Protein AF-A0A0R3SC73-F1 (afdb_monomer_lite)

pLDDT: mean 70.52, std 16.27, range [41.53, 97.56]

Radius of gyration: 40.12 Å; chains: 1; bounding box: 89×69×88 Å

Sequence (178 aa):
MANKTLFGKSLDKYDSNLDDIDELLSKLTEAEIKELNDDIDPDNSLLPPSQRCRDQTTKAPTGPYDREKLIKFLVDKAKNDPDWDEAVPYEKKIRGKVFQKKVVEPEKKEKDELADLGFDVEFDENINELAGCFAIVFAVMELRCSFQLVIFNLIVDFFSSFGNVLVTVQTVKLVTKY

Organism: Hymenolepis diminuta (NCBI:txid6216)

Foldseek 3Di:
DPQDADPNHGVVVVVCCVVVVVVVVVVDDPVVVVVVLVPQQLPPPVDDNVSSDDDPDPDDPPPDDDPVVVVVVVVVCVVPDDDDDDPDDDDPDPPDDDDDPPPPPPPPPPPPVVVVVPPPPPPDPVVVVVVVVVVVVVVVVVVVVVVVVVVVVVVVVVCVVVVVVVVVVVVVVVVVPD

Structure (mmCIF, N/CA/C/O backbone):
data_AF-A0A0R3SC73-F1
#
_entry.id   AF-A0A0R3SC73-F1
#
loop_
_atom_site.group_PDB
_atom_site.id
_atom_site.type_symbol
_atom_site.label_atom_id
_atom_site.label_alt_id
_atom_site.label_comp_id
_atom_site.label_asym_id
_atom_site.label_entity_id
_atom_site.label_seq_id
_atom_site.pdbx_PDB_ins_code
_atom_site.Cartn_x
_atom_site.Cartn_y
_atom_site.Cartn_z
_atom_site.occupancy
_atom_site.B_iso_or_equiv
_atom_site.auth_seq_id
_atom_site.auth_comp_id
_atom_site.auth_asym_id
_atom_site.auth_atom_id
_atom_site.pdbx_PDB_model_num
ATOM 1 N N . MET A 1 1 ? -10.289 17.989 58.375 1.00 49.06 1 MET A N 1
ATOM 2 C CA . MET A 1 1 ? -9.644 17.728 57.074 1.00 49.06 1 MET A CA 1
ATOM 3 C C . MET A 1 1 ? -10.095 18.833 56.143 1.00 49.06 1 MET A C 1
ATOM 5 O O . MET A 1 1 ? -11.294 18.958 55.942 1.00 49.06 1 MET A O 1
ATOM 9 N N . ALA A 1 2 ? -9.196 19.721 55.716 1.00 59.28 2 ALA A N 1
ATOM 10 C CA . ALA A 1 2 ? -9.581 20.801 54.814 1.00 59.28 2 ALA A CA 1
ATOM 11 C C . ALA A 1 2 ? -10.076 20.180 53.504 1.00 59.28 2 ALA A C 1
ATOM 13 O O . ALA A 1 2 ? -9.374 19.356 52.917 1.00 59.28 2 ALA A O 1
ATOM 14 N N . ASN A 1 3 ? -11.281 20.546 53.069 1.00 64.88 3 ASN A N 1
ATOM 15 C CA . ASN A 1 3 ? -11.780 20.225 51.741 1.00 64.88 3 ASN A CA 1
ATOM 16 C C . ASN A 1 3 ? -10.871 20.941 50.741 1.00 64.88 3 ASN A C 1
ATOM 18 O O . ASN A 1 3 ? -11.035 22.126 50.453 1.00 64.88 3 ASN A O 1
ATOM 22 N N . LYS A 1 4 ? -9.841 20.238 50.273 1.00 75.06 4 LYS A N 1
ATOM 23 C CA . LYS A 1 4 ? -8.957 20.741 49.232 1.00 75.06 4 LYS A CA 1
ATOM 24 C C . LYS A 1 4 ? -9.858 20.999 48.023 1.00 75.06 4 LYS A C 1
ATOM 26 O O . LYS A 1 4 ? -10.547 20.105 47.543 1.00 75.06 4 LYS A O 1
ATOM 31 N N . THR A 1 5 ? -9.959 22.263 47.637 1.00 76.31 5 THR A N 1
ATOM 32 C CA . THR A 1 5 ? -10.700 22.698 46.456 1.00 76.31 5 THR A CA 1
ATOM 33 C C . THR A 1 5 ? -9.679 23.055 45.392 1.00 76.31 5 THR A C 1
ATOM 35 O O . THR A 1 5 ? -8.608 23.583 45.700 1.00 76.31 5 THR A O 1
ATOM 38 N N . LEU A 1 6 ? -9.981 22.722 44.146 1.00 75.69 6 LEU A N 1
ATOM 39 C CA . LEU A 1 6 ? -9.159 23.068 42.995 1.00 75.69 6 LEU A CA 1
ATOM 40 C C . LEU A 1 6 ? -10.060 23.853 42.039 1.00 75.69 6 LEU A C 1
ATOM 42 O O . LEU A 1 6 ? -11.179 23.429 41.770 1.00 75.69 6 LEU A O 1
ATOM 46 N N . PHE A 1 7 ? -9.629 25.050 41.630 1.00 77.19 7 PHE A N 1
ATOM 47 C CA . PHE A 1 7 ? -10.413 25.980 40.795 1.00 77.19 7 PHE A CA 1
ATOM 48 C C . PHE A 1 7 ? -11.869 26.209 41.261 1.00 77.19 7 PHE A C 1
ATOM 50 O O . PHE A 1 7 ? -12.785 26.331 40.451 1.00 77.19 7 PHE A O 1
ATOM 57 N N . GLY A 1 8 ? -12.102 26.252 42.577 1.00 76.88 8 GLY A N 1
ATOM 58 C CA . GLY A 1 8 ? -1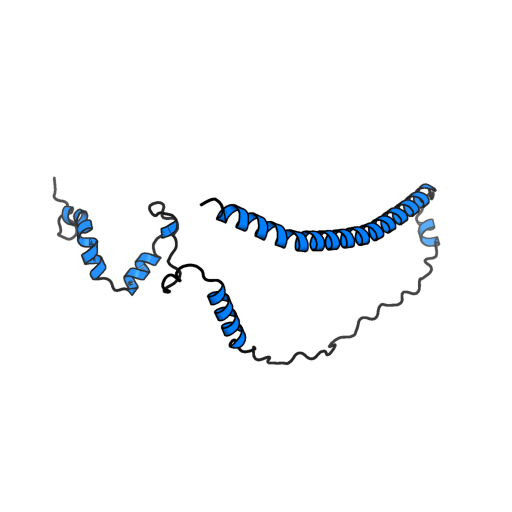3.431 26.508 43.150 1.00 76.88 8 GLY A CA 1
ATOM 59 C C . GLY A 1 8 ? -14.398 25.317 43.124 1.00 76.88 8 GLY A C 1
ATOM 60 O O . GLY A 1 8 ? -15.550 25.469 43.527 1.00 76.88 8 GLY A O 1
ATOM 61 N N . LYS A 1 9 ? -13.949 24.128 42.703 1.00 78.00 9 LYS A N 1
ATOM 62 C CA . LYS A 1 9 ? -14.713 22.872 42.768 1.00 78.00 9 LYS A CA 1
ATOM 63 C C . LYS A 1 9 ? -14.081 21.918 43.794 1.00 78.00 9 LYS A C 1
ATOM 65 O O . LYS A 1 9 ? -12.877 21.962 44.052 1.00 78.00 9 LYS A O 1
ATOM 70 N N . SER A 1 10 ? -14.906 21.083 44.427 1.00 77.69 10 SER A N 1
ATOM 71 C CA . SER A 1 10 ? -14.463 20.043 45.367 1.00 77.69 10 SER A CA 1
ATOM 72 C C . SER A 1 10 ? -13.684 18.947 44.633 1.00 77.69 10 SER A C 1
ATOM 74 O O . SER A 1 10 ? -14.090 18.558 43.540 1.00 77.69 10 SER A O 1
ATOM 76 N N . LEU A 1 11 ? -12.584 18.450 45.220 1.00 74.88 11 LEU A N 1
ATOM 77 C CA . LEU A 1 11 ? -11.737 17.423 44.589 1.00 74.88 11 LEU A CA 1
ATOM 78 C C . LEU A 1 11 ? -12.498 16.155 44.188 1.00 74.88 11 LEU A C 1
ATOM 80 O O . LEU A 1 11 ? -12.223 15.617 43.124 1.00 74.88 11 LEU A O 1
ATOM 84 N N . ASP A 1 12 ? -13.501 15.755 44.967 1.00 74.06 12 ASP A N 1
ATOM 85 C CA . ASP A 1 12 ? -14.332 14.576 44.687 1.00 74.06 12 ASP A CA 1
ATOM 86 C C . ASP A 1 12 ? -15.033 14.657 43.323 1.00 74.06 12 ASP A C 1
ATOM 88 O O . ASP A 1 12 ? -15.267 13.638 42.682 1.00 74.06 12 ASP A O 1
ATOM 92 N N . LYS A 1 13 ? -15.323 15.875 42.837 1.00 68.62 13 LYS A N 1
ATOM 93 C CA . LYS A 1 13 ? -15.898 16.086 41.499 1.00 68.62 13 LYS A CA 1
ATOM 94 C C . LYS A 1 13 ? -14.900 15.793 40.388 1.00 68.62 13 LYS A C 1
ATOM 96 O O . LYS A 1 13 ? -15.307 15.431 39.302 1.00 68.62 13 LYS A O 1
ATOM 101 N N . TYR A 1 14 ? -13.604 15.968 40.636 1.00 68.88 14 TYR A N 1
ATOM 102 C CA . TYR A 1 14 ? -12.569 15.655 39.654 1.00 68.88 14 TYR A CA 1
ATOM 103 C C . TYR A 1 14 ? -12.296 14.157 39.554 1.00 68.88 14 TYR A C 1
ATOM 105 O O . TYR A 1 14 ? -11.977 13.693 38.467 1.00 68.88 14 TYR A O 1
ATOM 113 N N . ASP A 1 15 ? -12.475 13.432 40.657 1.00 67.19 15 ASP A N 1
ATOM 114 C CA . ASP A 1 15 ? -12.368 11.970 40.714 1.00 67.19 15 ASP A CA 1
ATOM 115 C C . ASP A 1 15 ? -13.582 11.289 40.047 1.00 67.19 15 ASP A C 1
ATOM 117 O O . ASP A 1 15 ? -13.445 10.294 39.347 1.00 67.19 15 ASP A O 1
ATOM 121 N N . SER A 1 16 ? -14.771 11.896 40.175 1.00 60.25 16 SER A N 1
ATOM 122 C CA . SER A 1 16 ? -16.022 11.425 39.551 1.00 60.25 16 SER A CA 1
ATOM 123 C C . SER A 1 16 ? -16.258 11.904 38.113 1.00 60.25 16 SER A C 1
ATOM 125 O O . SER A 1 16 ? -17.106 11.346 37.432 1.00 60.25 16 SER A O 1
ATOM 127 N N . ASN A 1 17 ? -15.478 12.856 37.583 1.00 56.97 17 ASN A N 1
ATOM 128 C CA . ASN A 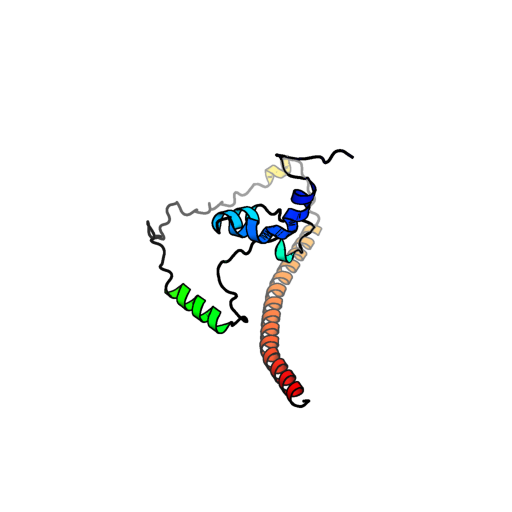1 17 ? -15.548 13.231 36.157 1.00 56.97 17 ASN A CA 1
ATOM 129 C C . ASN A 1 17 ? -15.134 12.083 35.208 1.00 56.97 17 ASN A C 1
ATOM 131 O O . ASN A 1 17 ? -15.211 12.245 33.992 1.00 56.97 17 ASN A O 1
ATOM 135 N N . LEU A 1 18 ? -14.680 10.939 35.738 1.00 58.94 18 LEU A N 1
ATOM 136 C CA . LEU A 1 18 ? -14.546 9.702 34.971 1.00 58.94 18 LEU A CA 1
ATOM 137 C C . LEU A 1 18 ? -15.913 9.213 34.443 1.00 58.94 18 LEU A C 1
ATOM 139 O O . LEU A 1 18 ? -15.972 8.611 33.376 1.00 58.94 18 LEU A O 1
ATOM 143 N N . ASP A 1 19 ? -17.004 9.519 35.153 1.00 62.84 19 ASP A N 1
ATOM 144 C CA . ASP A 1 19 ? -18.371 9.149 34.767 1.00 62.84 19 ASP A CA 1
ATOM 145 C C . ASP A 1 19 ? -18.924 10.046 33.635 1.00 62.84 19 ASP A C 1
ATOM 147 O O . ASP A 1 19 ? -19.805 9.629 32.887 1.00 62.84 19 ASP A O 1
ATOM 151 N N . ASP A 1 20 ? -18.355 11.245 33.449 1.00 71.19 20 ASP A N 1
ATOM 152 C CA . ASP A 1 20 ? -18.756 12.237 32.436 1.00 71.19 20 ASP A CA 1
ATOM 153 C C . 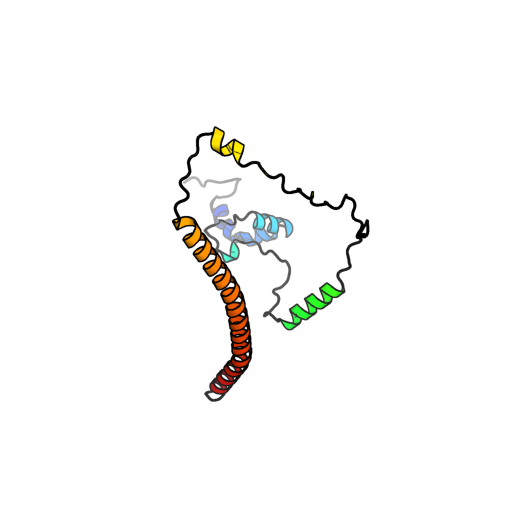ASP A 1 20 ? -17.853 12.215 31.182 1.00 71.19 20 ASP A C 1
ATOM 155 O O . ASP A 1 20 ? -17.878 13.144 30.364 1.00 71.19 20 ASP A O 1
ATOM 159 N N . ILE A 1 21 ? -17.029 11.173 31.007 1.00 78.88 21 ILE A N 1
ATOM 160 C CA . ILE A 1 21 ? -16.115 11.047 29.857 1.00 78.88 21 ILE A CA 1
ATOM 161 C C . ILE A 1 21 ? -16.882 11.138 28.535 1.00 78.88 21 ILE A C 1
ATOM 163 O O . ILE A 1 21 ? -16.444 11.845 27.630 1.00 78.88 21 ILE A O 1
ATOM 167 N N . ASP A 1 22 ? -18.050 10.505 28.437 1.00 81.25 22 ASP A N 1
ATOM 168 C CA . ASP A 1 22 ? -18.872 10.540 27.223 1.00 81.25 22 ASP A CA 1
ATOM 169 C C . ASP A 1 22 ? -19.380 11.958 26.908 1.00 81.25 22 ASP A C 1
ATOM 171 O O . ASP A 1 22 ? -19.396 12.378 25.747 1.00 81.25 22 ASP A O 1
ATOM 175 N N . GLU A 1 23 ? -19.736 12.747 27.931 1.00 86.94 23 GLU A N 1
ATOM 176 C CA . GLU A 1 23 ? -20.131 14.148 27.747 1.00 86.94 23 GLU A CA 1
ATOM 177 C C . GLU A 1 23 ? -18.936 14.997 27.291 1.00 86.94 23 GLU A C 1
ATOM 179 O O . GLU A 1 23 ? -19.079 15.859 26.418 1.00 86.94 23 GLU A O 1
ATOM 184 N N . LEU A 1 24 ? -17.747 14.753 27.846 1.00 82.75 24 LEU A N 1
ATOM 185 C CA . LEU A 1 24 ? -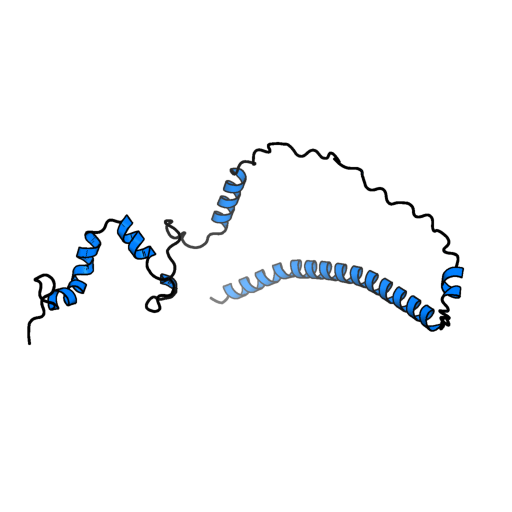16.520 15.438 27.442 1.00 82.75 24 LEU A CA 1
ATOM 186 C C . LEU A 1 24 ? -16.143 15.104 25.992 1.00 82.75 24 LEU A C 1
ATOM 188 O O . LEU A 1 24 ? -15.840 16.014 25.220 1.00 82.75 24 LEU A O 1
ATOM 192 N N . LEU A 1 25 ? -16.225 13.827 25.612 1.00 82.88 25 LEU A N 1
ATOM 193 C CA . LEU A 1 25 ? -15.954 13.350 24.256 1.00 82.88 25 LEU A CA 1
ATOM 194 C C . LEU A 1 25 ? -16.954 13.913 23.239 1.00 82.88 25 LEU A C 1
ATOM 196 O O . LEU A 1 25 ? -16.557 14.253 22.130 1.00 82.88 25 LEU A O 1
ATOM 200 N N . SER A 1 26 ? -18.221 14.105 23.622 1.00 85.62 26 SER A N 1
ATOM 201 C CA . SER A 1 26 ? -19.242 14.694 22.739 1.00 85.62 26 SER A CA 1
ATOM 202 C C . SER A 1 26 ? -18.994 16.165 22.367 1.00 85.62 26 SER A C 1
ATOM 204 O O . SER A 1 26 ? -19.550 16.654 21.383 1.00 85.62 26 SER A O 1
ATOM 206 N N . LYS A 1 27 ? -18.172 16.885 23.147 1.00 89.00 27 LYS A N 1
ATOM 207 C CA . LYS A 1 27 ? -17.816 18.296 22.902 1.00 89.00 27 LYS A CA 1
ATOM 208 C C . LYS A 1 27 ? -16.650 18.452 21.922 1.00 89.00 27 LYS A C 1
ATOM 210 O O . LYS A 1 27 ? -16.445 19.560 21.428 1.00 89.00 27 LYS A O 1
ATOM 215 N N . LEU A 1 28 ? -15.893 17.383 21.672 1.00 85.50 28 LEU A N 1
ATOM 216 C CA . LEU A 1 28 ? -14.782 17.358 20.722 1.00 85.50 28 LEU A CA 1
ATOM 217 C C . LEU A 1 28 ? -15.294 17.076 19.306 1.00 85.50 28 LEU A C 1
ATOM 219 O O . LEU A 1 28 ? -16.246 16.322 19.102 1.00 85.50 28 LEU A O 1
ATOM 223 N N . THR A 1 29 ? -14.650 17.677 18.311 1.00 87.69 29 THR A N 1
ATOM 224 C CA . THR A 1 29 ? -14.928 17.379 16.901 1.00 87.69 29 THR A CA 1
ATOM 225 C C . THR A 1 29 ? -14.286 16.052 16.484 1.00 87.69 29 THR A C 1
ATOM 227 O O . THR A 1 29 ? -13.292 15.616 17.061 1.00 87.69 29 THR A O 1
ATOM 230 N N . GLU A 1 30 ? -14.804 15.408 15.433 1.00 84.81 30 GLU A N 1
ATOM 231 C CA . GLU A 1 30 ? -14.256 14.134 14.926 1.00 84.81 30 GLU A CA 1
ATOM 232 C C . GLU A 1 30 ? -12.760 14.216 14.560 1.00 84.81 30 GLU A C 1
ATOM 234 O O . GLU A 1 30 ? -12.035 13.227 14.672 1.00 84.81 30 GLU A O 1
ATOM 239 N N . ALA A 1 31 ? -12.284 15.394 14.142 1.00 83.50 31 ALA A N 1
ATOM 240 C CA . ALA A 1 31 ? -10.877 15.627 13.829 1.00 83.50 31 ALA A CA 1
ATOM 241 C C . ALA A 1 31 ? -9.991 15.622 15.087 1.00 83.50 31 ALA A C 1
ATOM 243 O O . ALA A 1 31 ? -8.943 14.982 15.085 1.00 83.50 31 ALA A O 1
ATOM 244 N N . GLU A 1 32 ? -10.435 16.271 16.165 1.00 85.88 32 GLU A N 1
ATOM 245 C CA . GLU A 1 32 ? -9.713 16.321 17.446 1.00 85.88 32 GLU A CA 1
ATOM 246 C C . GLU A 1 32 ? -9.721 14.955 18.142 1.00 85.88 32 GLU A C 1
ATOM 248 O O . GLU A 1 32 ? -8.713 14.530 18.697 1.00 85.88 32 GLU A O 1
ATOM 253 N N . ILE A 1 33 ? -10.830 14.212 18.049 1.00 84.38 33 ILE A N 1
ATOM 254 C CA . ILE A 1 33 ? -10.912 12.827 18.544 1.00 84.38 33 ILE A CA 1
ATOM 255 C C . ILE A 1 33 ? -9.891 11.934 17.827 1.00 84.38 33 ILE A C 1
ATOM 257 O O . ILE A 1 33 ? -9.296 11.042 18.434 1.00 84.38 33 ILE A O 1
ATOM 261 N N . LYS A 1 34 ? -9.678 12.152 16.527 1.00 81.75 34 LYS A N 1
ATOM 262 C CA . LYS A 1 34 ? -8.694 11.394 15.756 1.00 81.75 34 LYS A CA 1
ATOM 263 C C . LYS A 1 34 ? -7.260 11.725 16.171 1.00 81.75 34 LYS A C 1
ATOM 265 O O . LYS A 1 34 ? -6.474 10.802 16.330 1.00 81.75 34 LYS A O 1
ATOM 270 N N . GLU A 1 35 ? -6.950 13.001 16.376 1.00 84.38 35 GLU A N 1
ATOM 271 C CA . GLU A 1 35 ? -5.638 13.446 16.864 1.00 84.38 35 GLU A CA 1
ATOM 272 C C . GLU A 1 35 ? -5.330 12.861 18.252 1.00 84.38 35 GLU A C 1
ATOM 274 O O . GLU A 1 35 ? -4.268 12.281 18.452 1.00 84.38 35 GLU A O 1
ATOM 279 N N . LEU A 1 36 ? -6.309 12.866 19.163 1.00 82.19 36 LEU A N 1
ATOM 280 C CA . LEU A 1 36 ? -6.175 12.231 20.480 1.00 82.19 36 LEU A CA 1
ATOM 281 C C . LEU A 1 36 ? -5.924 10.716 20.403 1.00 82.19 36 LEU A C 1
ATOM 283 O O . LEU A 1 36 ? -5.205 10.168 21.235 1.00 82.19 36 LEU A O 1
ATOM 287 N N . ASN A 1 37 ? -6.512 10.027 19.421 1.00 79.12 37 ASN A N 1
ATOM 288 C CA . ASN A 1 37 ? -6.226 8.611 19.178 1.00 79.12 37 ASN A CA 1
ATOM 289 C C . ASN A 1 37 ? -4.832 8.392 18.566 1.00 79.12 37 ASN A C 1
ATOM 291 O O . ASN A 1 37 ? -4.221 7.356 18.825 1.00 79.12 37 ASN A O 1
ATOM 295 N N . ASP A 1 38 ? -4.339 9.334 17.755 1.00 76.81 38 ASP A N 1
ATOM 296 C CA . ASP A 1 38 ? -3.015 9.265 17.126 1.00 76.81 38 ASP A CA 1
ATOM 297 C C . ASP A 1 38 ? -1.874 9.481 18.156 1.00 76.81 38 ASP A C 1
ATOM 299 O O . ASP A 1 38 ? -0.774 8.968 17.950 1.00 76.81 38 ASP A O 1
ATOM 303 N N . ASP A 1 39 ? -2.145 10.151 19.284 1.00 75.62 39 ASP A N 1
ATOM 304 C CA . ASP A 1 39 ? -1.199 10.373 20.397 1.00 75.62 39 ASP A CA 1
ATOM 305 C C . ASP A 1 39 ? -1.023 9.158 21.340 1.00 75.62 39 ASP A C 1
ATOM 307 O O . ASP A 1 39 ? -0.208 9.196 22.271 1.00 75.62 39 ASP A O 1
ATOM 311 N N . ILE A 1 40 ? -1.766 8.062 21.133 1.00 76.62 40 ILE A N 1
ATOM 312 C CA . ILE A 1 40 ? -1.592 6.832 21.919 1.00 76.62 40 ILE A CA 1
ATOM 313 C C . ILE A 1 40 ? -0.280 6.149 21.516 1.00 76.62 40 ILE A C 1
ATOM 315 O O . ILE A 1 40 ? -0.106 5.715 20.379 1.00 76.62 40 ILE A O 1
ATOM 319 N N . ASP A 1 41 ? 0.626 5.997 22.485 1.00 78.31 41 ASP A N 1
ATOM 320 C CA . ASP A 1 41 ? 1.905 5.315 22.288 1.00 78.31 41 ASP A CA 1
ATOM 321 C C . ASP A 1 41 ? 1.684 3.856 21.822 1.00 78.31 41 ASP A C 1
ATOM 323 O O . ASP A 1 41 ? 1.018 3.086 22.532 1.00 78.31 41 ASP A O 1
ATOM 327 N N . PRO A 1 42 ? 2.243 3.435 20.668 1.00 74.12 42 PRO A N 1
ATOM 328 C CA . PRO A 1 42 ? 2.172 2.046 20.211 1.00 74.12 42 PRO A CA 1
ATOM 329 C C . PRO A 1 42 ? 2.762 1.041 21.216 1.00 74.12 42 PRO A C 1
ATOM 331 O O . PRO A 1 42 ? 2.397 -0.137 21.173 1.00 74.12 42 PRO A O 1
ATOM 334 N N . ASP A 1 43 ? 3.612 1.477 22.148 1.00 77.19 43 ASP A N 1
ATOM 335 C CA . ASP A 1 43 ? 4.189 0.632 23.199 1.00 77.19 43 ASP A CA 1
ATOM 336 C C . ASP A 1 43 ? 3.385 0.642 24.518 1.00 77.19 43 ASP A C 1
ATOM 338 O O . ASP A 1 43 ? 3.827 0.085 25.531 1.00 77.19 43 ASP A O 1
ATOM 342 N N . ASN A 1 44 ? 2.163 1.194 24.530 1.00 82.44 44 ASN A N 1
ATOM 343 C CA . ASN A 1 44 ? 1.296 1.185 25.710 1.00 82.44 44 ASN A CA 1
ATOM 344 C C . ASN A 1 44 ? 0.959 -0.251 26.174 1.00 82.44 44 ASN A C 1
ATOM 346 O O . ASN A 1 44 ? 0.162 -0.977 25.570 1.00 82.44 44 ASN A O 1
ATOM 350 N N . SER A 1 45 ? 1.546 -0.653 27.305 1.00 80.56 45 SER A N 1
ATOM 351 C CA . SER A 1 45 ? 1.418 -1.997 27.888 1.00 80.56 45 SER A CA 1
ATOM 352 C C . SER A 1 45 ? -0.003 -2.331 28.372 1.00 80.56 45 SER A C 1
ATOM 354 O O . SER A 1 45 ? -0.352 -3.506 28.488 1.00 80.56 45 SER A O 1
ATOM 356 N N . LEU A 1 46 ? -0.841 -1.316 28.622 1.00 82.38 46 LEU A N 1
ATOM 357 C CA . LEU A 1 46 ? -2.226 -1.492 29.077 1.00 82.38 46 LEU A CA 1
ATOM 358 C C . LEU A 1 46 ? -3.181 -1.924 27.952 1.00 82.38 46 LEU A C 1
ATOM 360 O O . LEU A 1 46 ? -4.269 -2.419 28.242 1.00 82.38 46 LEU A O 1
ATOM 364 N N . LEU A 1 47 ? -2.786 -1.762 26.683 1.00 79.00 47 LEU A N 1
ATOM 365 C CA . LEU A 1 47 ? -3.593 -2.148 25.527 1.00 79.00 47 LEU A CA 1
ATOM 366 C C . LEU A 1 47 ? -3.151 -3.508 24.955 1.00 79.00 47 LEU A C 1
ATOM 368 O O . LEU A 1 47 ? -1.944 -3.793 24.858 1.00 79.00 47 LEU A O 1
ATOM 372 N N . PRO A 1 48 ? -4.104 -4.365 24.534 1.00 83.88 48 PRO A N 1
ATOM 373 C CA . PRO A 1 48 ? -3.779 -5.614 23.858 1.00 83.88 48 PRO A CA 1
ATOM 374 C C . PRO A 1 48 ? -3.070 -5.332 22.521 1.00 83.88 48 PRO A C 1
ATOM 376 O O . PRO A 1 48 ? -3.384 -4.338 21.864 1.00 83.88 48 PRO A O 1
ATOM 379 N N . PRO A 1 49 ? -2.153 -6.207 22.059 1.00 82.69 49 PRO A N 1
ATOM 380 C CA . PRO A 1 49 ? -1.349 -5.962 20.856 1.00 82.69 49 PRO A CA 1
ATOM 381 C C . PRO A 1 49 ? -2.146 -5.610 19.595 1.00 82.69 49 PRO A C 1
ATOM 383 O O . PRO A 1 49 ? -1.684 -4.822 18.779 1.00 82.69 49 PRO A O 1
ATOM 386 N N . SER A 1 50 ? -3.359 -6.150 19.447 1.00 79.94 50 SER A N 1
ATOM 387 C CA . SER A 1 50 ? -4.235 -5.877 18.303 1.00 79.94 50 SER A CA 1
ATOM 388 C C . SER A 1 50 ? -4.738 -4.433 18.226 1.00 79.94 50 SER A C 1
ATOM 390 O O . SER A 1 50 ? -5.181 -4.020 17.164 1.00 79.94 50 SER A O 1
ATOM 392 N N . GLN A 1 51 ? -4.703 -3.688 19.335 1.00 76.88 51 GLN A N 1
ATOM 393 C CA . GLN A 1 51 ? -5.208 -2.312 19.449 1.00 76.88 51 GLN A CA 1
ATOM 394 C C . GLN A 1 51 ? -4.083 -1.274 19.574 1.00 76.88 51 GLN A C 1
ATOM 396 O O . GLN A 1 51 ? -4.354 -0.090 19.722 1.00 76.88 51 GLN A O 1
ATOM 401 N N . ARG A 1 52 ? -2.818 -1.709 19.520 1.00 81.50 52 ARG A N 1
ATOM 402 C CA . ARG A 1 52 ? -1.644 -0.820 19.543 1.00 81.50 52 ARG A CA 1
ATOM 403 C C . ARG A 1 52 ? -1.371 -0.175 18.188 1.00 81.50 52 ARG A C 1
ATOM 405 O O . ARG A 1 52 ? -0.717 0.856 18.104 1.00 81.50 52 ARG A O 1
ATOM 412 N N . CYS A 1 53 ? -1.838 -0.809 17.113 1.00 74.81 53 CYS A N 1
ATOM 413 C CA . CYS A 1 53 ? -1.676 -0.308 15.758 1.00 74.81 53 CYS A CA 1
ATOM 414 C C . CYS A 1 53 ? -2.927 0.448 15.319 1.00 74.81 53 CYS A C 1
ATOM 416 O O . CYS A 1 53 ? -4.036 -0.071 15.409 1.00 74.81 53 CYS A O 1
ATOM 418 N N . ARG A 1 54 ? -2.724 1.642 14.763 1.00 73.88 54 ARG A N 1
ATOM 419 C CA . ARG A 1 54 ? -3.777 2.423 14.114 1.00 73.88 54 ARG A CA 1
ATOM 420 C C . ARG A 1 54 ? -4.424 1.637 12.971 1.00 73.88 54 ARG A C 1
ATOM 422 O O . ARG A 1 54 ? -3.713 1.043 12.154 1.00 73.88 54 ARG A O 1
ATOM 429 N N . ASP A 1 55 ? -5.743 1.744 12.838 1.00 71.94 55 ASP A N 1
ATOM 430 C CA . ASP A 1 55 ? -6.456 1.272 11.652 1.00 71.94 55 ASP A CA 1
ATOM 431 C C . ASP A 1 55 ? -5.971 2.035 10.410 1.00 71.94 55 ASP A C 1
ATOM 433 O O . ASP A 1 55 ? -6.201 3.231 10.225 1.00 71.94 55 ASP A O 1
ATOM 437 N N . GLN A 1 56 ? -5.248 1.334 9.537 1.00 71.19 56 GLN A N 1
ATOM 438 C CA . GLN A 1 56 ? -4.610 1.924 8.353 1.00 71.19 56 GLN A CA 1
ATOM 439 C C . GLN A 1 56 ? -5.591 2.158 7.198 1.00 71.19 56 GLN A C 1
ATOM 441 O O . GLN A 1 56 ? -5.188 2.576 6.110 1.00 71.19 56 GLN A O 1
ATOM 446 N N . THR A 1 57 ? -6.876 1.852 7.384 1.00 76.12 57 THR A N 1
ATOM 447 C CA . THR A 1 57 ? -7.849 1.920 6.303 1.00 76.12 57 THR A CA 1
ATOM 448 C C . THR A 1 57 ? -9.210 2.399 6.777 1.00 76.12 57 THR A C 1
ATOM 450 O O . THR A 1 57 ? -9.745 1.942 7.775 1.00 76.12 57 THR A O 1
ATOM 453 N N . THR A 1 58 ? -9.793 3.307 6.000 1.00 80.75 58 THR A N 1
ATOM 454 C CA . THR A 1 58 ? -11.196 3.725 6.114 1.00 80.75 58 THR A CA 1
ATOM 455 C C . THR A 1 58 ? -12.139 2.787 5.357 1.00 80.75 58 THR A C 1
ATOM 457 O O . THR A 1 58 ? -13.342 3.031 5.282 1.00 80.75 58 THR A O 1
ATOM 460 N N . LYS A 1 59 ? -11.606 1.732 4.727 1.00 83.56 59 LYS A N 1
ATOM 461 C CA . LYS A 1 59 ? -12.392 0.786 3.936 1.00 83.56 59 LYS A CA 1
ATOM 462 C C . LYS A 1 59 ? -13.051 -0.229 4.861 1.00 83.56 59 LYS A C 1
ATOM 464 O O . LYS A 1 59 ? -12.408 -0.775 5.750 1.00 83.56 59 LYS A O 1
ATOM 469 N N . ALA A 1 60 ? -14.320 -0.520 4.596 1.00 84.56 60 ALA A N 1
ATOM 470 C CA . ALA A 1 60 ? -15.032 -1.594 5.275 1.00 84.56 60 ALA A CA 1
ATOM 471 C C . ALA A 1 60 ? -14.317 -2.947 5.067 1.00 84.56 60 ALA A C 1
ATOM 473 O O . ALA A 1 60 ? -13.707 -3.159 4.009 1.00 84.56 60 ALA A O 1
ATOM 474 N N . PRO A 1 61 ? -14.403 -3.875 6.039 1.00 84.56 61 PRO A N 1
ATOM 475 C CA . PRO A 1 61 ? -13.769 -5.182 5.933 1.00 84.56 61 PRO A CA 1
ATOM 476 C C . PRO A 1 61 ? -14.272 -5.919 4.691 1.00 84.56 61 PRO A C 1
ATOM 478 O O . PRO A 1 61 ? -15.474 -6.058 4.455 1.00 84.56 61 PRO A O 1
ATOM 481 N N . THR A 1 62 ? -13.340 -6.408 3.879 1.00 82.00 62 THR A N 1
ATOM 482 C CA . THR A 1 62 ? -13.638 -7.017 2.580 1.00 82.00 62 THR A CA 1
ATOM 483 C C . THR A 1 62 ? -14.010 -8.495 2.708 1.00 82.00 62 THR A C 1
ATOM 485 O O . THR A 1 62 ? -13.394 -9.314 2.041 1.00 82.00 62 THR A O 1
ATOM 488 N N . GLY A 1 63 ? -14.993 -8.839 3.549 1.00 88.75 63 GLY A N 1
ATOM 489 C CA . GLY A 1 63 ? -15.570 -10.191 3.657 1.00 88.75 63 GLY A CA 1
ATOM 490 C C . GLY A 1 63 ? -14.558 -11.358 3.721 1.00 88.75 63 GLY A C 1
ATOM 491 O O . GLY A 1 63 ? -13.395 -11.163 4.074 1.00 88.75 63 GLY A O 1
ATOM 492 N N . PRO A 1 64 ? -14.982 -12.597 3.404 1.00 91.94 64 PRO A N 1
ATOM 493 C CA . PRO A 1 64 ? -14.054 -13.704 3.192 1.00 91.94 64 PRO A CA 1
ATOM 494 C C . PRO A 1 64 ? -13.263 -13.514 1.889 1.00 91.94 64 PRO A C 1
ATOM 496 O O . PRO A 1 64 ? -13.766 -12.970 0.905 1.00 91.94 64 PRO A O 1
ATOM 499 N N . TYR A 1 65 ? -12.019 -13.992 1.880 1.00 92.62 65 TYR A N 1
ATOM 500 C CA . TYR A 1 65 ? -11.134 -13.908 0.719 1.00 92.62 65 TYR A CA 1
ATOM 501 C C . TYR A 1 65 ? -11.687 -14.696 -0.481 1.00 92.62 65 TYR A C 1
ATOM 503 O O . TYR A 1 65 ? -11.882 -15.907 -0.397 1.00 92.62 65 TYR A O 1
ATOM 511 N N . ASP A 1 66 ? -11.878 -14.010 -1.612 1.00 94.19 66 ASP A N 1
ATOM 512 C CA . ASP A 1 66 ? -12.275 -14.594 -2.897 1.00 94.19 66 ASP A CA 1
ATOM 513 C C . ASP A 1 66 ? -11.183 -14.349 -3.950 1.00 94.19 66 ASP A C 1
ATOM 515 O O . ASP A 1 66 ? -10.929 -13.219 -4.389 1.00 94.19 66 ASP A O 1
ATOM 519 N N . ARG A 1 67 ? -10.530 -15.439 -4.367 1.00 96.38 67 ARG A N 1
ATOM 520 C CA . ARG A 1 67 ? -9.426 -15.415 -5.329 1.00 96.38 67 ARG A CA 1
ATOM 521 C C . ARG A 1 67 ? -9.876 -14.980 -6.724 1.00 96.38 67 ARG A C 1
ATOM 523 O O . ARG A 1 67 ? -9.125 -14.280 -7.404 1.00 96.38 67 ARG A O 1
ATOM 530 N N . GLU A 1 68 ? -11.063 -15.381 -7.173 1.00 95.94 68 GLU A N 1
ATOM 531 C CA . GLU A 1 68 ? -11.530 -15.078 -8.532 1.00 95.94 68 GLU A CA 1
ATOM 532 C C . GLU A 1 68 ? -11.808 -13.588 -8.695 1.00 95.94 68 GLU A C 1
ATOM 534 O O . GLU A 1 68 ? -11.426 -12.980 -9.699 1.00 95.94 68 GLU A O 1
ATOM 539 N N . LYS A 1 69 ? -12.427 -12.988 -7.674 1.00 94.75 69 LYS A N 1
ATOM 540 C CA . LYS A 1 69 ? -12.680 -11.549 -7.623 1.00 94.75 69 LYS A CA 1
ATOM 541 C C . LYS A 1 69 ? -11.380 -10.746 -7.633 1.00 94.75 69 LYS A C 1
ATOM 543 O O . LYS A 1 69 ? -11.291 -9.754 -8.357 1.00 94.75 69 LYS A O 1
ATOM 548 N N . LEU A 1 70 ? -10.367 -11.191 -6.884 1.00 95.31 70 LEU A N 1
ATOM 549 C CA . LEU A 1 70 ? -9.052 -10.548 -6.884 1.00 95.31 70 LEU A CA 1
ATOM 550 C C . LEU A 1 70 ? -8.403 -10.600 -8.272 1.00 95.31 70 LEU A C 1
ATOM 552 O O . LEU A 1 70 ? -7.905 -9.585 -8.749 1.00 95.31 70 LEU A O 1
ATOM 556 N N . ILE A 1 71 ? -8.429 -11.755 -8.937 1.00 97.56 71 ILE A N 1
ATOM 557 C CA . ILE A 1 71 ? -7.809 -11.904 -10.260 1.00 97.56 71 ILE A CA 1
ATOM 558 C C . ILE A 1 71 ? -8.511 -11.030 -11.297 1.00 97.56 71 ILE A C 1
ATOM 560 O O . ILE A 1 71 ? -7.829 -10.343 -12.052 1.00 97.56 71 ILE A O 1
ATOM 564 N N . LYS A 1 72 ? -9.850 -11.005 -11.312 1.00 97.19 72 LYS A N 1
ATOM 565 C CA . LYS A 1 72 ? -10.620 -10.126 -12.210 1.00 97.19 72 LYS A CA 1
ATOM 566 C C . LYS A 1 72 ? -10.227 -8.661 -12.010 1.00 97.19 72 LYS A C 1
ATOM 568 O O . LYS A 1 72 ? -9.863 -7.999 -12.973 1.00 97.19 72 LYS A O 1
ATOM 573 N N . PHE A 1 73 ? -10.176 -8.205 -10.758 1.00 96.06 73 PHE A N 1
ATOM 574 C CA . PHE A 1 73 ? -9.735 -6.850 -10.429 1.00 96.06 73 PHE A CA 1
ATOM 575 C C . PHE A 1 73 ? -8.305 -6.552 -10.905 1.00 96.06 73 PHE A C 1
ATOM 577 O O . PHE A 1 73 ? -8.063 -5.490 -11.470 1.00 96.06 73 PHE A O 1
ATOM 584 N N . LEU A 1 74 ? -7.356 -7.472 -10.700 1.00 97.50 74 LEU A N 1
ATOM 585 C CA . LEU A 1 74 ? -5.970 -7.287 -11.144 1.00 97.50 74 LEU A CA 1
ATOM 586 C C . LEU A 1 74 ? -5.862 -7.215 -12.670 1.00 97.50 74 LEU A C 1
ATOM 588 O O . LEU A 1 74 ? -5.111 -6.392 -13.182 1.00 97.50 74 LEU A O 1
ATOM 592 N N . VAL A 1 75 ? -6.624 -8.043 -13.388 1.00 97.19 75 VAL A N 1
ATOM 593 C CA . VAL A 1 75 ? -6.678 -8.020 -14.855 1.00 97.19 75 VAL A CA 1
ATOM 594 C C . VAL A 1 75 ? -7.277 -6.709 -15.355 1.00 97.19 75 VAL A C 1
ATOM 596 O O . VAL A 1 75 ? -6.727 -6.104 -16.271 1.00 97.19 75 VAL A O 1
ATOM 599 N N . ASP A 1 76 ? -8.375 -6.254 -14.757 1.00 97.50 76 ASP A N 1
ATOM 600 C CA . ASP A 1 76 ? -9.029 -5.005 -15.150 1.00 97.50 76 ASP A CA 1
ATOM 601 C C . ASP A 1 76 ? -8.138 -3.797 -14.856 1.00 97.50 76 ASP A C 1
ATOM 603 O O . ASP A 1 76 ? -8.023 -2.896 -15.684 1.00 97.50 76 ASP A O 1
ATOM 607 N N . LYS A 1 77 ? -7.446 -3.805 -13.713 1.00 96.94 77 LYS A N 1
ATOM 608 C CA . LYS A 1 77 ? -6.466 -2.776 -13.370 1.00 96.94 77 LYS A CA 1
ATOM 609 C C . LYS A 1 77 ? -5.313 -2.754 -14.375 1.00 96.94 77 LYS A C 1
ATOM 611 O O . LYS A 1 77 ? -5.045 -1.713 -14.956 1.00 96.94 77 LYS A O 1
ATOM 616 N N . ALA A 1 78 ? -4.705 -3.906 -14.650 1.00 96.12 78 ALA A N 1
ATOM 617 C CA . ALA A 1 78 ? -3.592 -4.008 -15.592 1.00 96.12 78 ALA A CA 1
ATOM 618 C C . ALA A 1 78 ? -3.966 -3.595 -17.027 1.00 96.12 78 ALA A C 1
ATOM 620 O O . ALA A 1 78 ? -3.112 -3.115 -17.759 1.00 96.12 78 ALA A O 1
ATOM 621 N N . LYS A 1 79 ? -5.227 -3.776 -17.441 1.00 95.06 79 LYS A N 1
ATOM 622 C CA . LYS A 1 79 ? -5.715 -3.319 -18.754 1.00 95.06 79 LYS A CA 1
ATOM 623 C C . LYS A 1 79 ? -5.938 -1.809 -18.831 1.00 95.06 79 LYS A C 1
ATOM 625 O O . LYS A 1 79 ? -5.878 -1.258 -19.925 1.00 95.06 79 LYS A O 1
ATOM 630 N N . ASN A 1 80 ? -6.273 -1.179 -17.707 1.00 96.12 80 ASN A N 1
ATOM 631 C CA . ASN A 1 80 ? -6.626 0.238 -17.642 1.00 96.12 80 ASN A CA 1
ATOM 632 C C . ASN A 1 80 ? -5.445 1.134 -17.257 1.00 96.12 80 ASN A C 1
ATOM 634 O O . ASN A 1 80 ? -5.522 2.340 -17.483 1.00 96.12 80 ASN A O 1
ATOM 638 N N . ASP A 1 81 ? -4.399 0.572 -16.648 1.00 94.88 81 ASP A N 1
ATOM 639 C CA . ASP A 1 81 ? -3.183 1.300 -16.301 1.00 94.88 81 ASP A CA 1
ATOM 640 C C . ASP A 1 81 ? -2.474 1.732 -17.606 1.00 94.88 81 ASP A C 1
ATOM 642 O O . ASP A 1 81 ? -2.065 0.868 -18.386 1.00 94.88 81 ASP A O 1
ATOM 646 N N . PRO A 1 82 ? -2.371 3.046 -17.896 1.00 91.75 82 PRO A N 1
ATOM 647 C CA . PRO A 1 82 ? -1.747 3.525 -19.123 1.00 91.75 82 PRO A CA 1
ATOM 648 C C . PRO A 1 82 ? -0.227 3.352 -19.068 1.00 91.75 82 PRO A C 1
ATOM 650 O O . PRO A 1 82 ? 0.385 3.461 -18.002 1.00 91.75 82 PRO A O 1
ATOM 653 N N . ASP A 1 83 ? 0.383 3.149 -20.236 1.00 88.88 83 ASP A N 1
ATOM 654 C CA . ASP A 1 83 ? 1.835 3.208 -20.366 1.00 88.88 83 ASP A CA 1
ATOM 655 C C . ASP A 1 83 ? 2.341 4.614 -20.012 1.00 88.88 83 ASP A C 1
ATOM 657 O O . ASP A 1 83 ? 1.685 5.629 -20.249 1.00 88.88 83 ASP A O 1
ATOM 661 N N . TRP A 1 84 ? 3.522 4.666 -19.405 1.00 88.25 84 TRP A N 1
ATOM 662 C CA . TRP A 1 84 ? 4.199 5.910 -19.066 1.00 88.25 84 TRP A CA 1
ATOM 663 C C . TRP A 1 84 ? 4.713 6.607 -20.333 1.00 88.25 84 TRP A C 1
ATOM 665 O O . TRP A 1 84 ? 5.261 5.961 -21.226 1.00 88.25 84 TRP A O 1
ATOM 675 N N . ASP A 1 85 ? 4.578 7.934 -20.397 1.00 87.44 85 ASP A N 1
ATOM 676 C CA . ASP A 1 85 ? 5.063 8.713 -21.537 1.00 87.44 85 ASP A CA 1
ATOM 677 C C . ASP A 1 85 ? 6.604 8.727 -21.572 1.00 87.44 85 ASP A C 1
ATOM 679 O O . ASP A 1 85 ? 7.269 9.415 -20.788 1.00 87.44 85 ASP A O 1
ATOM 683 N N . GLU A 1 86 ? 7.196 7.974 -22.502 1.00 85.25 86 GLU A N 1
ATOM 684 C CA . GLU A 1 86 ? 8.639 7.995 -22.751 1.00 85.25 86 GLU A CA 1
ATOM 685 C C . GLU A 1 86 ? 9.057 9.319 -23.415 1.00 85.25 86 GLU A C 1
ATOM 687 O O . GLU A 1 86 ? 8.798 9.557 -24.594 1.00 85.25 86 GLU A O 1
ATOM 692 N N . ALA A 1 87 ? 9.774 10.180 -22.683 1.00 86.44 87 ALA A N 1
ATOM 693 C CA . ALA A 1 87 ? 10.275 11.449 -23.227 1.00 86.44 87 ALA A CA 1
ATOM 694 C C . ALA A 1 87 ? 11.277 11.270 -24.388 1.00 86.44 87 ALA A C 1
ATOM 696 O O . ALA A 1 87 ? 11.393 12.138 -25.253 1.00 86.44 87 ALA A O 1
ATOM 697 N N . VAL A 1 88 ? 12.026 10.161 -24.402 1.00 88.88 88 VAL A N 1
ATOM 698 C CA . VAL A 1 88 ? 12.949 9.788 -25.482 1.00 88.88 88 VAL A CA 1
ATOM 699 C C . VAL A 1 88 ? 12.843 8.279 -25.699 1.00 88.88 88 VAL A C 1
ATOM 701 O O . VAL A 1 88 ? 13.246 7.535 -24.801 1.00 88.88 88 VAL A O 1
ATOM 704 N N . PRO A 1 89 ? 12.364 7.814 -26.867 1.00 90.12 89 PRO A N 1
ATOM 705 C CA . PRO A 1 89 ? 12.254 6.388 -27.132 1.00 90.12 89 PRO A CA 1
ATOM 706 C C . PRO A 1 89 ? 13.640 5.744 -27.160 1.00 90.12 89 PRO A C 1
ATOM 708 O O . PRO A 1 89 ? 14.608 6.311 -27.686 1.00 90.12 89 PRO A O 1
ATOM 711 N N . TYR A 1 90 ? 13.747 4.540 -26.601 1.00 88.19 90 TYR A N 1
ATOM 712 C CA . TYR A 1 90 ? 14.990 3.782 -26.666 1.00 88.19 90 TYR A CA 1
ATOM 713 C C . TYR A 1 90 ? 15.330 3.422 -28.119 1.00 88.19 90 TYR A C 1
ATOM 715 O O . TYR A 1 90 ? 14.628 2.668 -28.789 1.00 88.19 90 TYR A O 1
ATOM 723 N N . GLU A 1 91 ? 16.477 3.900 -28.591 1.00 87.25 91 GLU A N 1
ATOM 724 C CA . GLU A 1 91 ? 17.068 3.458 -29.847 1.00 87.25 91 GLU A CA 1
ATOM 725 C C . GLU A 1 91 ? 18.255 2.538 -29.547 1.00 87.25 91 GLU A C 1
ATOM 727 O O . GLU A 1 91 ? 19.155 2.901 -28.782 1.00 87.25 91 GLU A O 1
ATOM 732 N N . LYS A 1 92 ? 18.322 1.370 -30.204 1.00 86.50 92 LYS A N 1
ATOM 733 C CA . LYS A 1 92 ? 19.466 0.442 -30.130 1.00 86.50 92 LYS A CA 1
ATOM 734 C C . LYS A 1 92 ? 20.674 0.991 -30.903 1.00 86.50 92 LYS A C 1
ATOM 736 O O . LYS A 1 92 ? 21.148 0.400 -31.872 1.00 86.50 92 LYS A O 1
ATOM 741 N N . LYS A 1 93 ? 21.165 2.157 -30.493 1.00 86.56 93 LYS A N 1
ATOM 742 C CA . LYS A 1 93 ? 22.366 2.801 -31.025 1.00 86.56 93 LYS A CA 1
ATOM 743 C C . LYS A 1 93 ? 23.509 2.564 -30.047 1.00 86.56 93 LYS A C 1
ATOM 745 O O . LYS A 1 93 ? 23.423 2.913 -28.871 1.00 86.56 93 LYS A O 1
ATOM 750 N N . ILE A 1 94 ? 24.598 1.975 -30.534 1.00 87.00 94 ILE A N 1
ATOM 751 C CA . ILE A 1 94 ? 25.820 1.824 -29.745 1.00 87.00 94 ILE A CA 1
ATOM 752 C C . ILE A 1 94 ? 26.475 3.207 -29.684 1.00 87.00 94 ILE A C 1
ATOM 754 O O . ILE A 1 94 ? 27.068 3.664 -30.656 1.00 87.00 94 ILE A O 1
ATOM 758 N N . ARG A 1 95 ? 26.329 3.901 -28.550 1.00 85.44 95 ARG A N 1
ATOM 759 C CA . ARG A 1 95 ? 26.879 5.256 -28.355 1.00 85.44 95 ARG A CA 1
ATOM 760 C C . ARG A 1 95 ? 28.405 5.274 -28.162 1.00 85.44 95 ARG A C 1
ATOM 762 O O . ARG A 1 95 ? 29.000 6.345 -28.157 1.00 85.44 95 ARG A O 1
ATOM 769 N N . GLY A 1 96 ? 29.036 4.109 -27.998 1.00 90.25 96 GLY A N 1
ATOM 770 C CA . GLY A 1 96 ? 30.468 3.958 -27.723 1.00 90.25 96 GLY A CA 1
ATOM 771 C C . GLY A 1 96 ? 31.195 3.049 -28.715 1.00 90.25 96 GLY A C 1
ATOM 772 O O . GLY A 1 96 ? 30.587 2.372 -29.541 1.00 90.25 96 GLY A O 1
ATOM 773 N N . LYS A 1 97 ? 32.526 3.009 -28.623 1.00 88.12 97 LYS A N 1
ATOM 774 C CA . LYS A 1 97 ? 33.332 2.070 -29.412 1.00 88.12 97 LYS A CA 1
ATOM 775 C C . LYS A 1 97 ? 33.141 0.661 -28.861 1.00 88.12 97 LYS A C 1
ATOM 777 O O . LYS A 1 97 ? 33.333 0.434 -27.668 1.00 88.12 97 LYS A O 1
ATOM 782 N N . VAL A 1 98 ? 32.786 -0.280 -29.732 1.00 86.12 98 VAL A N 1
ATOM 783 C CA . VAL A 1 98 ? 32.765 -1.701 -29.377 1.00 86.12 98 VAL A CA 1
ATOM 784 C C . VAL A 1 98 ? 34.188 -2.107 -29.010 1.00 86.12 98 VAL A C 1
ATOM 786 O O . VAL A 1 98 ? 35.120 -1.882 -29.784 1.00 86.12 98 VAL A O 1
ATOM 789 N N . PHE A 1 99 ? 34.360 -2.659 -27.809 1.00 88.06 99 PHE A N 1
ATOM 790 C CA . PHE A 1 99 ? 35.657 -3.132 -27.350 1.00 88.06 99 PHE A CA 1
ATOM 791 C C . PHE A 1 99 ? 36.168 -4.221 -28.296 1.00 88.06 99 PHE A C 1
ATOM 793 O O . PHE A 1 99 ? 35.532 -5.260 -28.466 1.00 88.06 99 PHE A O 1
ATOM 800 N N . GLN A 1 100 ? 37.326 -3.980 -28.903 1.00 85.00 100 GLN A N 1
ATOM 801 C CA . GLN A 1 100 ? 38.051 -4.991 -29.658 1.00 85.00 100 GLN A CA 1
ATOM 802 C C . GLN A 1 100 ? 39.110 -5.587 -28.738 1.00 85.00 100 GLN A C 1
ATOM 804 O O . GLN A 1 100 ? 39.985 -4.873 -28.240 1.00 85.00 100 GLN A O 1
ATOM 809 N N . LYS A 1 101 ? 39.021 -6.900 -28.492 1.00 87.12 101 LYS A N 1
ATOM 810 C CA . LYS A 1 101 ? 40.051 -7.625 -27.746 1.00 87.12 101 LYS A CA 1
ATOM 811 C C . LYS A 1 101 ? 41.364 -7.466 -28.506 1.00 87.12 101 LYS A C 1
ATOM 813 O O . LYS A 1 101 ? 41.450 -7.852 -29.668 1.00 87.12 101 LYS A O 1
ATOM 818 N N . LYS A 1 102 ? 42.378 -6.892 -27.855 1.00 82.12 102 LYS A N 1
ATOM 819 C CA . LYS A 1 102 ? 43.726 -6.851 -28.421 1.00 82.12 102 LYS A CA 1
ATOM 820 C C . LYS A 1 102 ? 44.171 -8.291 -28.651 1.00 82.12 102 LYS A C 1
ATOM 822 O O . LYS A 1 102 ? 44.160 -9.095 -27.715 1.00 82.12 102 LYS A O 1
ATOM 827 N N . VAL A 1 103 ? 44.511 -8.610 -29.896 1.00 76.31 103 VAL A N 1
ATOM 828 C CA . VAL A 1 103 ? 45.229 -9.838 -30.221 1.00 76.31 103 VAL A CA 1
ATOM 829 C C . VAL A 1 103 ? 46.608 -9.653 -29.608 1.00 76.31 103 VAL A C 1
ATOM 831 O O . VAL A 1 103 ? 47.437 -8.922 -30.135 1.00 76.31 103 VAL A O 1
ATOM 834 N N . VAL A 1 104 ? 46.800 -10.215 -28.420 1.00 73.50 104 VAL A N 1
ATOM 835 C CA . VAL A 1 104 ? 48.138 -10.415 -27.881 1.00 73.50 104 VAL A CA 1
ATOM 836 C C . VAL A 1 104 ? 48.717 -11.513 -28.760 1.00 73.50 104 VAL A C 1
ATOM 838 O O . VAL A 1 104 ? 48.335 -12.676 -28.622 1.00 73.50 104 VAL A O 1
ATOM 841 N N . GLU A 1 105 ? 49.548 -11.139 -29.734 1.00 68.31 105 GLU A N 1
ATOM 842 C CA . GLU A 1 105 ? 50.486 -12.104 -30.297 1.00 68.31 105 GLU A CA 1
ATOM 843 C C . GLU A 1 105 ? 51.230 -12.707 -29.103 1.00 68.31 105 GLU A C 1
ATOM 845 O O . GLU A 1 105 ? 51.607 -11.951 -28.202 1.00 68.31 105 GLU A O 1
ATOM 850 N N . PRO A 1 106 ? 51.365 -14.040 -29.005 1.00 62.44 106 PRO A N 1
ATOM 851 C CA . PRO A 1 106 ? 52.141 -14.626 -27.934 1.00 62.44 106 PRO A CA 1
ATOM 852 C C . PRO A 1 106 ? 53.580 -14.161 -28.135 1.00 62.44 106 PRO A C 1
ATOM 854 O O . PRO A 1 106 ? 54.334 -14.769 -28.895 1.00 62.44 106 PRO A O 1
ATOM 857 N N . GLU A 1 107 ? 53.956 -13.061 -27.482 1.00 59.22 107 GLU A N 1
ATOM 858 C CA . GLU A 1 107 ? 55.349 -12.755 -27.235 1.00 59.22 107 GLU A CA 1
ATOM 859 C C . GLU A 1 107 ? 55.908 -14.023 -26.607 1.00 59.22 107 GLU A C 1
ATOM 861 O O . GLU A 1 107 ? 55.470 -14.470 -25.539 1.00 59.22 107 GLU A O 1
ATOM 866 N N . LYS A 1 108 ? 56.809 -14.669 -27.347 1.00 57.06 108 LYS A N 1
ATOM 867 C CA . LYS A 1 108 ? 57.661 -15.708 -26.805 1.00 57.06 108 LYS A CA 1
ATOM 868 C C . LYS A 1 108 ? 58.420 -15.009 -25.691 1.00 57.06 108 LYS A C 1
ATOM 870 O O . LYS A 1 108 ? 59.398 -14.327 -25.960 1.00 57.06 108 LYS A O 1
ATOM 875 N N . LYS A 1 109 ? 57.924 -15.113 -24.459 1.00 51.84 109 LYS A N 1
ATOM 876 C CA . LYS A 1 109 ? 58.740 -14.832 -23.290 1.00 51.84 109 LYS A CA 1
ATOM 877 C C . LYS A 1 109 ? 59.879 -15.830 -23.390 1.00 51.84 109 LYS A C 1
ATOM 879 O O . LYS A 1 109 ? 59.673 -17.027 -23.170 1.00 51.84 109 LYS A O 1
ATOM 884 N N . GLU A 1 110 ? 61.015 -15.362 -23.896 1.00 55.00 110 GLU A N 1
ATOM 885 C CA . GLU A 1 110 ? 62.253 -16.115 -23.863 1.00 55.00 110 GLU A CA 1
ATOM 886 C C . GLU A 1 110 ? 62.439 -16.538 -22.409 1.00 55.00 110 GLU A C 1
ATOM 888 O O . GLU A 1 110 ? 62.264 -15.753 -21.478 1.00 55.00 110 GLU A O 1
ATOM 893 N N . LYS A 1 111 ? 62.673 -17.833 -22.213 1.00 52.06 111 LYS A N 1
ATOM 894 C CA . LYS A 1 111 ? 62.746 -18.488 -20.903 1.00 52.06 111 LYS A CA 1
ATOM 895 C C . LYS A 1 111 ? 63.934 -18.000 -20.055 1.00 52.06 111 LYS A C 1
ATOM 897 O O . LYS A 1 111 ? 64.158 -18.531 -18.973 1.00 52.06 111 LYS A O 1
ATOM 902 N N . ASP A 1 112 ? 64.659 -16.996 -20.530 1.00 55.91 112 ASP A N 1
ATOM 903 C CA . ASP A 1 112 ? 65.958 -16.586 -20.020 1.00 55.91 112 ASP A CA 1
ATOM 904 C C . ASP A 1 112 ? 65.856 -15.622 -18.826 1.00 55.91 112 ASP A C 1
ATOM 906 O O . ASP A 1 112 ? 66.773 -15.574 -18.014 1.00 55.91 112 ASP A O 1
ATOM 910 N N . GLU A 1 113 ? 64.726 -14.934 -18.616 1.00 56.03 113 GLU A N 1
ATOM 911 C CA . GLU A 1 113 ? 64.575 -14.019 -17.465 1.00 56.03 113 GLU A CA 1
ATOM 912 C C . GLU A 1 113 ? 64.316 -14.737 -16.124 1.00 56.03 113 GLU A C 1
ATOM 914 O O . GLU A 1 113 ? 64.600 -14.191 -15.060 1.00 56.03 113 GLU A O 1
ATOM 919 N N . LEU A 1 114 ? 63.789 -15.969 -16.140 1.00 54.94 114 LEU A N 1
ATOM 920 C CA . LEU A 1 114 ? 63.546 -16.746 -14.912 1.00 54.94 114 LEU A CA 1
ATOM 921 C C . LEU A 1 114 ? 64.794 -17.490 -14.415 1.00 54.94 114 LEU A C 1
ATOM 923 O O . LEU A 1 114 ? 64.924 -17.707 -13.211 1.00 54.94 114 LEU A O 1
ATOM 927 N N . ALA A 1 115 ? 65.714 -17.845 -15.317 1.00 55.25 115 ALA A N 1
ATOM 928 C CA . ALA A 1 115 ? 66.984 -18.474 -14.958 1.00 55.25 115 ALA A CA 1
ATOM 929 C C . ALA A 1 115 ? 67.948 -17.479 -14.281 1.00 55.25 115 ALA A C 1
ATOM 931 O O . ALA A 1 115 ? 68.689 -17.863 -13.378 1.00 55.25 115 ALA A O 1
ATOM 932 N N . ASP A 1 116 ? 67.887 -16.195 -14.655 1.00 59.66 116 ASP A N 1
ATOM 933 C CA . ASP A 1 116 ? 68.741 -15.132 -14.097 1.00 59.66 116 ASP A CA 1
ATOM 934 C C . ASP A 1 116 ? 68.342 -14.723 -12.659 1.00 59.66 116 ASP A C 1
ATOM 936 O O . ASP A 1 116 ? 69.157 -14.212 -11.893 1.00 59.66 116 ASP A O 1
ATOM 940 N N . LEU A 1 117 ? 67.103 -15.020 -12.235 1.00 59.34 117 LEU A N 1
ATOM 941 C CA . LEU A 1 117 ? 66.614 -14.796 -10.863 1.00 59.34 117 LEU A CA 1
ATOM 942 C C . LEU A 1 117 ? 66.821 -15.996 -9.916 1.00 59.34 117 LEU A C 1
ATOM 944 O O . LEU A 1 117 ? 66.342 -15.966 -8.780 1.00 59.34 117 LEU A O 1
ATOM 948 N N . GLY A 1 118 ? 67.545 -17.037 -10.344 1.00 53.53 118 GLY A N 1
ATOM 949 C CA . GLY A 1 118 ? 67.978 -18.135 -9.470 1.00 53.53 118 GLY A CA 1
ATOM 950 C C . GLY A 1 118 ? 66.854 -19.027 -8.933 1.00 53.53 118 GLY A C 1
ATOM 951 O O . GLY A 1 118 ? 67.002 -19.614 -7.861 1.00 53.53 118 GLY A O 1
ATOM 952 N N . PHE A 1 119 ? 65.727 -19.132 -9.643 1.00 41.53 119 PHE A N 1
ATOM 953 C CA . PHE A 1 119 ? 64.637 -20.037 -9.275 1.00 41.53 119 PHE A CA 1
ATOM 954 C C . PHE A 1 119 ? 64.812 -21.380 -9.993 1.00 41.53 119 PHE A C 1
ATOM 956 O O . PHE A 1 119 ? 64.197 -21.636 -11.027 1.00 41.53 119 PHE A O 1
ATOM 963 N N . ASP A 1 120 ? 65.690 -22.225 -9.456 1.00 46.22 120 ASP A N 1
ATOM 964 C CA . ASP A 1 120 ? 65.852 -23.603 -9.922 1.00 46.22 120 ASP A CA 1
ATOM 965 C C . ASP A 1 120 ? 64.707 -24.448 -9.345 1.00 46.22 120 ASP A C 1
ATOM 967 O O . ASP A 1 120 ? 64.772 -24.965 -8.229 1.00 46.22 120 ASP A O 1
ATOM 971 N N . VAL A 1 121 ? 63.580 -24.483 -10.058 1.00 49.28 121 VAL A N 1
ATOM 972 C CA . VAL A 1 121 ? 62.485 -25.407 -9.744 1.00 49.28 121 VAL A CA 1
ATOM 973 C C . VAL A 1 121 ? 62.788 -26.693 -10.473 1.00 49.28 121 VAL A C 1
ATOM 975 O O . VAL A 1 121 ? 62.497 -26.820 -11.665 1.00 49.28 121 VAL A O 1
ATOM 978 N N . GLU A 1 122 ? 63.356 -27.647 -9.744 1.00 53.88 122 GLU A N 1
ATOM 979 C CA . GLU A 1 122 ? 63.286 -29.050 -10.125 1.00 53.88 122 GLU A CA 1
ATOM 980 C C . GLU A 1 122 ? 61.810 -29.372 -10.412 1.00 53.88 122 GLU A C 1
ATOM 982 O O . GLU A 1 122 ? 60.943 -29.332 -9.536 1.00 53.88 122 GLU A O 1
ATOM 987 N N . PHE A 1 123 ? 61.498 -29.578 -11.691 1.00 46.78 123 PHE A N 1
ATOM 988 C CA . PHE A 1 123 ? 60.187 -30.021 -12.138 1.00 46.78 123 PHE A CA 1
ATOM 989 C C . PHE A 1 123 ? 60.019 -31.473 -11.689 1.00 46.78 123 PHE A C 1
ATOM 991 O O . PHE A 1 123 ? 60.321 -32.400 -12.438 1.00 46.78 123 PHE A O 1
ATOM 998 N N . ASP A 1 124 ? 59.545 -31.672 -10.462 1.00 51.94 124 ASP A N 1
ATOM 999 C CA . ASP A 1 124 ? 59.144 -32.993 -9.997 1.00 51.94 124 ASP A CA 1
ATOM 1000 C C . ASP A 1 124 ? 57.997 -33.514 -10.879 1.00 51.94 124 ASP A C 1
ATOM 1002 O O . ASP A 1 124 ? 56.967 -32.853 -11.075 1.00 51.94 124 ASP A O 1
ATOM 1006 N N . GLU A 1 125 ? 58.165 -34.737 -11.389 1.00 56.94 125 GLU A N 1
ATOM 1007 C CA . GLU A 1 125 ? 57.240 -35.473 -12.269 1.00 56.94 125 GLU A CA 1
ATOM 1008 C C . GLU A 1 125 ? 55.795 -35.564 -11.716 1.00 56.94 125 GLU A C 1
ATOM 1010 O O . GLU A 1 125 ? 54.840 -35.804 -12.460 1.00 56.94 125 GLU A O 1
ATOM 1015 N N . ASN A 1 126 ? 55.608 -35.253 -10.432 1.00 58.28 126 ASN A N 1
ATOM 1016 C CA . ASN A 1 126 ? 54.339 -35.231 -9.706 1.00 58.28 126 ASN A CA 1
ATOM 1017 C C . ASN A 1 126 ? 53.326 -34.180 -10.211 1.00 58.28 126 ASN A C 1
ATOM 1019 O O . ASN A 1 126 ? 52.118 -34.356 -10.029 1.00 58.28 126 ASN A O 1
ATOM 1023 N N . ILE A 1 127 ? 53.759 -33.086 -10.857 1.00 56.84 127 ILE A N 1
ATOM 1024 C CA . ILE A 1 127 ? 52.818 -32.056 -11.356 1.00 56.84 127 ILE A CA 1
ATOM 1025 C C . ILE A 1 127 ? 52.073 -32.532 -12.613 1.00 56.84 127 ILE A C 1
ATOM 1027 O O . ILE A 1 127 ? 50.911 -32.172 -12.812 1.00 56.84 127 ILE A O 1
ATOM 1031 N N . ASN A 1 128 ? 52.689 -33.379 -13.442 1.00 56.94 128 ASN A N 1
ATOM 1032 C CA . ASN A 1 128 ? 52.043 -33.883 -14.656 1.00 56.94 128 ASN A CA 1
ATOM 1033 C C . ASN A 1 128 ? 50.942 -34.913 -14.328 1.00 56.94 128 ASN A C 1
ATOM 1035 O O . ASN A 1 128 ? 49.899 -34.947 -14.984 1.00 56.94 128 ASN A O 1
ATOM 1039 N N . GLU A 1 129 ? 51.119 -35.687 -13.253 1.00 55.56 129 GLU A N 1
ATOM 1040 C CA . GLU A 1 129 ? 50.083 -36.579 -12.719 1.00 55.56 129 GLU A CA 1
ATOM 1041 C C . GLU A 1 129 ? 48.918 -35.786 -12.096 1.00 55.56 129 GLU A C 1
ATOM 1043 O O . GLU A 1 129 ? 47.746 -36.092 -12.341 1.00 55.56 129 GLU A O 1
ATOM 1048 N N . LEU A 1 130 ? 49.212 -34.694 -11.380 1.00 53.97 130 LEU A N 1
ATOM 1049 C CA . LEU A 1 130 ? 48.184 -33.819 -10.809 1.00 53.97 130 LEU A CA 1
ATOM 1050 C C . LEU A 1 130 ? 47.397 -33.054 -11.888 1.00 53.97 130 LEU A C 1
ATOM 1052 O O . LEU A 1 130 ? 46.180 -32.903 -11.765 1.00 53.97 130 LEU A O 1
ATOM 1056 N N . ALA A 1 131 ? 48.054 -32.624 -12.970 1.00 58.91 131 ALA A N 1
ATOM 1057 C CA . ALA A 1 131 ? 47.400 -32.001 -14.122 1.00 58.91 131 ALA A CA 1
ATOM 1058 C C . ALA A 1 131 ? 46.468 -32.985 -14.856 1.00 58.91 131 ALA A C 1
ATOM 1060 O O . ALA A 1 131 ? 45.351 -32.615 -15.231 1.00 58.91 131 ALA A O 1
ATOM 1061 N N . GLY A 1 132 ? 46.878 -34.252 -14.989 1.00 58.88 132 GLY A N 1
ATOM 1062 C CA . GLY A 1 132 ? 46.021 -35.326 -15.499 1.00 58.88 132 GLY A CA 1
ATOM 1063 C C . GLY A 1 132 ? 44.807 -35.581 -14.601 1.00 58.88 132 GLY A C 1
ATOM 1064 O O . GLY A 1 132 ? 43.682 -35.707 -15.087 1.00 58.88 132 GLY A O 1
ATOM 1065 N N . CYS A 1 133 ? 45.005 -35.565 -13.282 1.00 56.62 133 CYS A N 1
ATOM 1066 C CA . CYS A 1 133 ? 43.928 -35.737 -12.312 1.00 56.62 133 CYS A CA 1
ATOM 1067 C C . CYS A 1 133 ? 42.928 -34.563 -12.348 1.00 56.62 133 CYS A C 1
ATOM 1069 O O . CYS A 1 133 ? 41.715 -34.776 -12.330 1.00 56.62 133 CYS A O 1
ATOM 1071 N N . PHE A 1 134 ? 43.409 -33.326 -12.506 1.00 51.22 134 PHE A N 1
ATOM 1072 C CA . PHE A 1 134 ? 42.549 -32.143 -12.621 1.00 51.22 134 PHE A CA 1
ATOM 1073 C C . PHE A 1 134 ? 41.699 -32.158 -13.904 1.00 51.22 134 PHE A C 1
ATOM 1075 O O . PHE A 1 134 ? 40.522 -31.792 -13.869 1.00 51.22 134 PHE A O 1
ATOM 1082 N N . ALA A 1 135 ? 42.252 -32.651 -15.019 1.00 57.53 135 ALA A N 1
ATOM 1083 C CA . ALA A 1 135 ? 41.514 -32.826 -16.272 1.00 57.53 135 ALA A CA 1
ATOM 1084 C C . ALA A 1 135 ? 40.398 -33.882 -16.152 1.00 57.53 135 ALA A C 1
ATOM 1086 O O . ALA A 1 135 ? 39.293 -33.678 -16.661 1.00 57.53 135 ALA A O 1
ATOM 1087 N N . ILE A 1 136 ? 40.650 -34.977 -15.425 1.00 59.38 136 ILE A N 1
ATOM 1088 C CA . ILE A 1 136 ? 39.642 -36.013 -15.155 1.00 59.38 136 ILE A CA 1
ATOM 1089 C C . ILE A 1 136 ? 38.532 -35.467 -14.246 1.00 59.38 136 ILE A C 1
ATOM 1091 O O . ILE A 1 136 ? 37.354 -35.694 -14.520 1.00 59.38 136 ILE A O 1
ATOM 1095 N N . VAL A 1 137 ? 38.870 -34.698 -13.204 1.00 57.34 137 VAL A N 1
ATOM 1096 C CA . VAL A 1 137 ? 37.870 -34.078 -12.315 1.00 57.34 137 VAL A CA 1
ATOM 1097 C C . VAL A 1 137 ? 36.993 -33.076 -13.074 1.00 57.34 137 VAL A C 1
ATOM 1099 O O . VAL A 1 137 ? 35.775 -33.077 -12.889 1.00 57.34 137 VAL A O 1
ATOM 1102 N N . PHE A 1 138 ? 37.575 -32.270 -13.969 1.00 52.34 138 PHE A N 1
ATOM 1103 C CA . PHE A 1 138 ? 36.820 -31.318 -14.787 1.00 52.34 138 PHE A CA 1
ATOM 1104 C C . PHE A 1 138 ? 35.854 -32.029 -15.752 1.00 52.34 138 PHE A C 1
ATOM 1106 O O . PHE A 1 138 ? 34.669 -31.696 -15.787 1.00 52.34 138 PHE A O 1
ATOM 1113 N N . ALA A 1 139 ? 36.314 -33.081 -16.441 1.00 56.00 139 ALA A N 1
ATOM 1114 C CA . ALA A 1 139 ? 35.476 -33.877 -17.341 1.00 56.00 139 ALA A CA 1
ATOM 1115 C C . ALA A 1 139 ? 34.346 -34.626 -16.604 1.00 56.00 139 ALA A C 1
ATOM 1117 O O . ALA A 1 139 ? 33.205 -34.659 -17.072 1.00 56.00 139 ALA A O 1
AT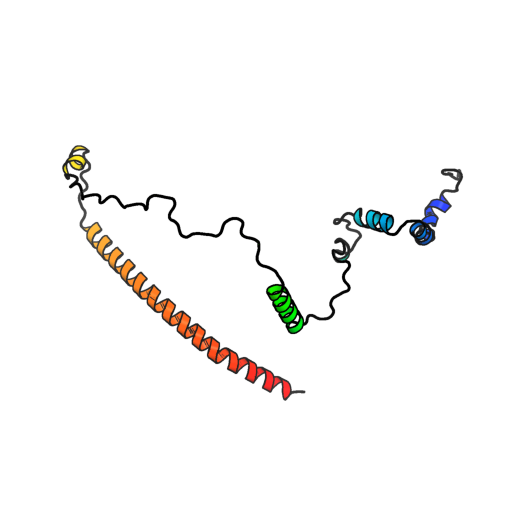OM 1118 N N . VAL A 1 140 ? 34.622 -35.185 -15.418 1.00 57.22 140 VAL A N 1
ATOM 1119 C CA . VAL A 1 140 ? 33.595 -35.838 -14.586 1.00 57.22 140 VAL A CA 1
ATOM 1120 C C . VAL A 1 140 ? 32.577 -34.818 -14.067 1.00 57.22 140 VAL A C 1
ATOM 1122 O O . VAL A 1 140 ? 31.388 -35.134 -14.002 1.00 57.22 140 VAL A O 1
ATOM 1125 N N . MET A 1 141 ? 32.989 -33.589 -13.740 1.00 52.31 141 MET A N 1
ATOM 1126 C CA . MET A 1 141 ? 32.064 -32.540 -13.296 1.00 52.31 141 MET A CA 1
ATOM 1127 C C . MET A 1 141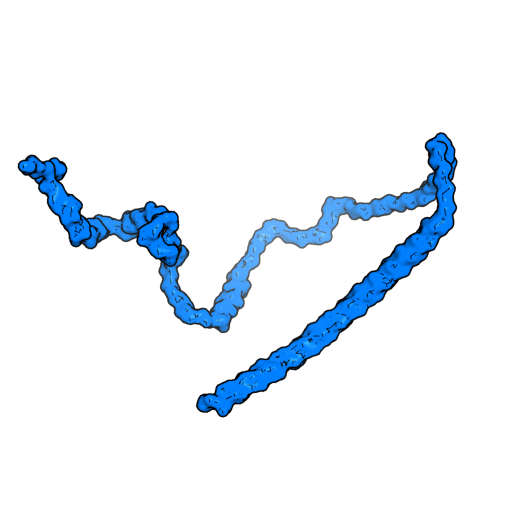 ? 31.129 -32.070 -14.422 1.00 52.31 141 MET A C 1
ATOM 1129 O O . MET A 1 141 ? 29.938 -31.861 -14.178 1.00 52.31 141 MET A O 1
ATOM 1133 N N . GLU A 1 142 ? 31.625 -31.985 -15.657 1.00 53.03 142 GLU A N 1
ATOM 1134 C CA . GLU A 1 142 ? 30.848 -31.574 -16.836 1.00 53.03 142 GLU A CA 1
ATOM 1135 C C . GLU A 1 142 ? 29.811 -32.640 -17.260 1.00 53.03 142 GLU A C 1
ATOM 1137 O O . GLU A 1 142 ? 28.643 -32.326 -17.529 1.00 53.03 142 GLU A O 1
ATOM 1142 N N . LEU A 1 143 ? 30.177 -33.927 -17.183 1.00 53.66 143 LEU A N 1
ATOM 1143 C CA . LEU A 1 143 ? 29.251 -35.054 -17.380 1.00 53.66 143 LEU A CA 1
ATOM 1144 C C . LEU A 1 143 ? 28.210 -35.168 -16.254 1.00 53.66 143 LEU A C 1
ATOM 1146 O O . LEU A 1 143 ? 27.039 -35.458 -16.513 1.00 53.66 143 LEU A O 1
ATOM 1150 N N . ARG A 1 144 ? 28.598 -34.891 -15.003 1.00 55.44 144 ARG A N 1
ATOM 1151 C CA . ARG A 1 144 ? 27.692 -34.957 -13.845 1.00 55.44 144 ARG A CA 1
ATOM 1152 C C . ARG A 1 144 ? 26.680 -33.809 -13.826 1.00 55.44 144 ARG A C 1
ATOM 1154 O O . ARG A 1 144 ? 25.538 -34.028 -13.427 1.00 55.44 144 ARG A O 1
ATOM 1161 N N . CYS A 1 145 ? 27.057 -32.625 -14.313 1.00 50.62 145 CYS A N 1
ATOM 1162 C CA . CYS A 1 145 ? 26.145 -31.487 -14.456 1.00 50.62 145 CYS A CA 1
ATOM 1163 C C . CYS A 1 145 ? 25.032 -31.780 -15.479 1.00 50.62 145 CYS A C 1
ATOM 1165 O O . CYS A 1 145 ? 23.854 -31.537 -15.211 1.00 50.62 145 CYS A O 1
ATOM 1167 N N . SER A 1 146 ? 25.389 -32.412 -16.601 1.00 54.34 146 SER A N 1
ATOM 1168 C CA . SER A 1 146 ? 24.429 -32.815 -17.637 1.00 54.34 146 SER A CA 1
ATOM 1169 C C . SER A 1 146 ? 23.491 -33.932 -17.158 1.00 54.34 146 SER A C 1
ATOM 1171 O O . SER A 1 146 ? 22.289 -33.885 -17.413 1.00 54.34 146 SER A O 1
ATOM 1173 N N . PHE A 1 147 ? 24.002 -34.911 -16.403 1.00 53.16 147 PHE A N 1
ATOM 1174 C CA . PHE A 1 147 ? 23.198 -36.032 -15.901 1.00 53.16 147 PHE A CA 1
ATOM 1175 C C . PHE A 1 147 ? 22.230 -35.621 -14.776 1.00 53.16 147 PHE A C 1
ATOM 1177 O O . PHE A 1 147 ? 21.086 -36.077 -14.745 1.00 53.16 147 PHE A O 1
ATOM 1184 N N . GLN A 1 148 ? 22.640 -34.704 -13.889 1.00 53.59 148 GLN A N 1
ATOM 1185 C CA . GLN A 1 148 ? 21.786 -34.216 -12.800 1.00 53.59 148 GLN A CA 1
ATOM 1186 C C . GLN A 1 148 ? 20.614 -33.368 -13.318 1.00 53.59 148 GLN A C 1
ATOM 1188 O O . GLN A 1 148 ? 19.506 -33.486 -12.799 1.00 53.59 148 GLN A O 1
ATOM 1193 N N . LEU A 1 149 ? 20.827 -32.557 -14.362 1.00 54.94 149 LEU A N 1
ATOM 1194 C CA . LEU A 1 149 ? 19.771 -31.761 -15.003 1.00 54.94 149 LEU A CA 1
ATOM 1195 C C . LEU A 1 149 ? 18.732 -32.632 -15.723 1.00 54.94 149 LEU A C 1
ATOM 1197 O O . LEU A 1 149 ? 17.542 -32.318 -15.684 1.00 54.94 149 LEU A O 1
ATOM 1201 N N . VAL A 1 150 ? 19.150 -33.746 -16.332 1.00 59.75 150 VAL A N 1
ATOM 1202 C CA . VAL A 1 150 ? 18.222 -34.700 -16.961 1.00 59.75 150 VAL A CA 1
ATOM 1203 C C . VAL A 1 150 ? 17.405 -35.439 -15.901 1.00 59.75 150 VAL A C 1
ATOM 1205 O O . VAL A 1 150 ? 16.187 -35.521 -16.034 1.00 59.75 150 VAL A O 1
ATOM 1208 N N . ILE A 1 151 ? 18.030 -35.903 -14.813 1.00 60.78 151 ILE A N 1
ATOM 1209 C CA . ILE A 1 151 ? 17.313 -36.571 -13.714 1.00 60.78 151 ILE A CA 1
ATOM 1210 C C . ILE A 1 151 ? 16.349 -35.612 -13.007 1.00 60.78 151 ILE A C 1
ATOM 1212 O O . ILE A 1 151 ? 15.234 -36.012 -12.688 1.00 60.78 151 ILE A O 1
ATOM 1216 N N . PHE A 1 152 ? 16.733 -34.352 -12.782 1.00 56.72 152 PHE A N 1
ATOM 1217 C CA . PHE A 1 152 ? 15.858 -33.386 -12.115 1.00 56.72 152 PHE A CA 1
ATOM 1218 C C . PHE A 1 152 ? 14.614 -33.071 -12.957 1.00 56.72 152 PHE A C 1
ATOM 1220 O O . PHE A 1 152 ? 13.514 -33.059 -12.414 1.00 56.72 152 PHE A O 1
ATOM 1227 N N . ASN A 1 153 ? 14.754 -32.913 -14.280 1.00 59.50 153 ASN A N 1
ATOM 1228 C CA . ASN A 1 153 ? 13.595 -32.751 -15.165 1.00 59.50 153 ASN A CA 1
ATOM 1229 C C . ASN A 1 153 ? 12.727 -34.020 -15.206 1.00 59.50 153 ASN A C 1
ATOM 1231 O O . ASN A 1 153 ? 11.514 -33.927 -15.055 1.00 59.50 153 ASN A O 1
ATOM 1235 N N . LEU A 1 154 ? 13.332 -35.211 -15.282 1.00 58.44 154 LEU A N 1
ATOM 1236 C CA . LEU A 1 154 ? 12.581 -36.473 -15.307 1.00 58.44 154 LEU A CA 1
ATOM 1237 C C . LEU A 1 154 ? 11.837 -36.743 -13.984 1.00 58.44 154 LEU A C 1
ATOM 1239 O O . LEU A 1 154 ? 10.734 -37.283 -13.996 1.00 58.44 154 LEU A O 1
ATOM 1243 N N . ILE A 1 155 ? 12.404 -36.335 -12.843 1.00 62.31 155 ILE A N 1
ATOM 1244 C CA . ILE A 1 155 ? 11.759 -36.416 -11.523 1.00 62.31 155 ILE A CA 1
ATOM 1245 C C . ILE A 1 155 ? 10.643 -35.376 -11.384 1.00 62.31 155 ILE A C 1
ATOM 1247 O O . ILE A 1 155 ? 9.584 -35.710 -10.856 1.00 62.31 155 ILE A O 1
ATOM 1251 N N . VAL A 1 156 ? 10.837 -34.141 -11.857 1.00 58.28 156 VAL A N 1
ATOM 1252 C CA . VAL A 1 156 ? 9.791 -33.104 -11.829 1.00 58.28 156 VAL A CA 1
ATOM 1253 C C . VAL A 1 156 ? 8.611 -33.498 -12.724 1.00 58.28 156 VAL A C 1
ATOM 1255 O O . VAL A 1 156 ? 7.464 -33.375 -12.293 1.00 58.28 156 VAL A O 1
ATOM 1258 N N . ASP A 1 157 ? 8.866 -34.072 -13.901 1.00 57.28 157 ASP A N 1
ATOM 1259 C CA . ASP A 1 157 ? 7.818 -34.587 -14.791 1.00 57.28 157 ASP A CA 1
ATOM 1260 C C . ASP A 1 157 ? 7.100 -35.809 -14.192 1.00 57.28 157 ASP A C 1
ATOM 1262 O O . ASP A 1 157 ? 5.868 -35.905 -14.241 1.00 57.28 157 ASP A O 1
ATOM 1266 N N . PHE A 1 158 ? 7.841 -36.712 -13.538 1.00 56.38 158 PHE A N 1
ATOM 1267 C CA . PHE A 1 158 ? 7.268 -37.862 -12.833 1.00 56.38 158 PHE A CA 1
ATOM 1268 C C . PHE A 1 158 ? 6.382 -37.434 -11.647 1.00 56.38 158 PHE A C 1
ATOM 1270 O O . PHE A 1 158 ? 5.270 -37.945 -11.488 1.00 56.38 158 PHE A O 1
ATOM 1277 N N . PHE A 1 159 ? 6.811 -36.450 -10.848 1.00 51.78 159 PHE A N 1
ATOM 1278 C CA . PHE A 1 159 ? 6.014 -35.919 -9.733 1.00 51.78 159 PHE A CA 1
ATOM 1279 C C . PHE A 1 159 ? 4.827 -35.059 -10.192 1.00 51.78 159 PHE A C 1
ATOM 1281 O O . PHE A 1 159 ? 3.775 -35.100 -9.553 1.00 51.78 159 PHE A O 1
ATOM 1288 N N . SER A 1 160 ? 4.942 -34.343 -11.314 1.00 54.66 160 SER A N 1
ATOM 1289 C CA . SER A 1 160 ? 3.833 -33.586 -11.917 1.00 54.66 160 SER A CA 1
ATOM 1290 C C . SER A 1 160 ? 2.701 -34.509 -12.394 1.00 54.66 160 SER A C 1
ATOM 1292 O O . SER A 1 160 ? 1.518 -34.213 -12.209 1.00 54.66 160 SER A O 1
ATOM 1294 N N . SER A 1 161 ? 3.047 -35.690 -12.922 1.00 55.09 161 SER A N 1
ATOM 1295 C CA . SER A 1 161 ? 2.060 -36.687 -13.352 1.00 55.09 161 SER A CA 1
ATOM 1296 C C . SER A 1 161 ? 1.400 -37.429 -12.174 1.00 55.09 161 SER A C 1
ATOM 1298 O O . SER A 1 161 ? 0.186 -37.639 -12.177 1.00 55.09 161 SER A O 1
ATOM 1300 N N . PHE A 1 162 ? 2.154 -37.756 -11.114 1.00 52.97 162 PHE A N 1
ATOM 1301 C CA . PHE A 1 162 ? 1.618 -38.448 -9.929 1.00 52.97 162 PHE A CA 1
ATOM 1302 C C . PHE A 1 162 ? 0.849 -37.536 -8.953 1.00 52.97 162 PHE A C 1
ATOM 1304 O O . PHE A 1 162 ? -0.093 -37.997 -8.301 1.00 52.97 162 PHE A O 1
ATOM 1311 N N . GLY A 1 163 ? 1.185 -36.243 -8.871 1.00 51.34 163 GLY A N 1
ATOM 1312 C CA . GLY A 1 163 ? 0.518 -35.282 -7.980 1.00 51.34 163 GLY A CA 1
ATOM 1313 C C . GLY A 1 163 ? -0.976 -35.091 -8.274 1.00 51.34 163 GLY A C 1
ATOM 1314 O O . GLY A 1 163 ? -1.773 -34.934 -7.351 1.00 51.34 163 GLY A O 1
ATOM 1315 N N . ASN A 1 164 ? -1.383 -35.211 -9.541 1.00 51.81 164 ASN A N 1
ATOM 1316 C CA . ASN A 1 164 ? -2.792 -35.115 -9.943 1.00 51.81 164 ASN A CA 1
ATOM 1317 C C . ASN A 1 164 ? -3.613 -36.384 -9.626 1.00 51.81 164 ASN A C 1
ATOM 1319 O O . ASN A 1 164 ? -4.840 -36.321 -9.514 1.00 51.81 164 ASN A O 1
ATOM 1323 N N . VAL A 1 165 ? -2.958 -37.534 -9.428 1.00 50.50 165 VAL A N 1
ATOM 1324 C CA . VAL A 1 165 ? -3.629 -38.808 -9.109 1.00 50.50 165 VAL A CA 1
ATOM 1325 C C . VAL A 1 165 ? -3.839 -38.970 -7.597 1.00 50.50 165 VAL A C 1
ATOM 1327 O O . VAL A 1 165 ? -4.847 -39.528 -7.169 1.00 50.50 165 VAL A O 1
ATOM 1330 N N . LEU A 1 166 ? -2.951 -38.434 -6.751 1.00 45.31 166 LEU A N 1
ATOM 1331 C CA . LEU A 1 166 ? -3.093 -38.585 -5.295 1.00 45.31 166 LEU A CA 1
ATOM 1332 C C . LEU A 1 166 ? -4.196 -37.685 -4.697 1.00 45.31 166 LEU A C 1
ATOM 1334 O O . LEU A 1 166 ? -4.910 -38.104 -3.785 1.00 45.31 166 LEU A O 1
ATOM 1338 N N . VAL A 1 167 ? -4.401 -36.481 -5.248 1.00 50.75 167 VAL A N 1
ATOM 1339 C CA . VAL A 1 167 ? -5.434 -35.533 -4.772 1.00 50.75 167 VAL A CA 1
ATOM 1340 C C . VAL A 1 167 ? -6.858 -36.025 -5.085 1.00 50.75 167 VAL A C 1
ATOM 1342 O O . VAL A 1 167 ? -7.792 -35.786 -4.315 1.00 50.75 167 VAL A O 1
ATOM 1345 N N . THR A 1 168 ? -7.039 -36.793 -6.161 1.00 48.12 168 THR A N 1
ATOM 1346 C CA . THR A 1 168 ? -8.343 -37.373 -6.526 1.00 48.12 168 THR A CA 1
ATOM 1347 C C . THR A 1 168 ? -8.685 -38.621 -5.704 1.00 48.12 168 THR A C 1
ATOM 1349 O O . THR A 1 168 ? -9.842 -38.809 -5.339 1.00 48.12 168 THR A O 1
ATOM 1352 N N . VAL A 1 169 ? -7.707 -39.437 -5.295 1.00 49.91 169 VAL A N 1
ATOM 1353 C CA . VAL A 1 169 ? -7.986 -40.629 -4.465 1.00 49.91 169 VAL A CA 1
ATOM 1354 C C . VAL A 1 169 ? -8.291 -40.263 -3.004 1.00 49.91 169 VAL A C 1
ATOM 1356 O O . VAL A 1 169 ? -9.109 -40.923 -2.355 1.00 49.91 169 VAL A O 1
ATOM 1359 N N . GLN A 1 170 ? -7.695 -39.190 -2.475 1.00 44.69 170 GLN A N 1
ATOM 1360 C CA . GLN A 1 170 ? -7.896 -38.790 -1.076 1.00 44.69 170 GLN A CA 1
ATOM 1361 C C . GLN A 1 170 ? -9.224 -38.050 -0.845 1.00 44.69 170 GLN A C 1
ATOM 1363 O O . GLN A 1 170 ? -9.825 -38.189 0.221 1.00 44.69 170 GLN A O 1
ATOM 1368 N N . THR A 1 171 ? -9.732 -37.344 -1.859 1.00 46.41 171 THR A N 1
ATOM 1369 C CA . THR A 1 171 ? -11.053 -36.693 -1.816 1.00 46.41 171 THR A CA 1
ATOM 1370 C C . THR A 1 171 ? -12.201 -37.697 -1.965 1.00 46.41 171 THR A C 1
ATOM 1372 O O . THR A 1 171 ? -13.202 -37.574 -1.263 1.00 46.41 171 THR A O 1
ATOM 1375 N N . VAL A 1 172 ? -12.040 -38.767 -2.755 1.00 50.22 172 VAL A N 1
ATOM 1376 C CA . VAL A 1 172 ? -13.070 -39.823 -2.878 1.00 50.22 172 VAL A CA 1
ATOM 1377 C C . VAL A 1 172 ? -13.210 -40.654 -1.593 1.00 50.22 172 VAL A C 1
ATOM 1379 O O . VAL A 1 172 ? -14.317 -41.050 -1.235 1.00 50.22 172 VAL A O 1
ATOM 1382 N N . LYS A 1 173 ? -12.127 -40.872 -0.832 1.00 43.09 173 LYS A N 1
ATOM 1383 C CA . LYS A 1 173 ? -12.172 -41.675 0.409 1.00 43.09 173 LYS A CA 1
ATOM 1384 C C . LYS A 1 173 ? -12.772 -40.937 1.617 1.00 43.09 173 LYS A C 1
ATOM 1386 O O . LYS A 1 173 ? -13.190 -41.589 2.573 1.00 43.09 173 LYS A O 1
ATOM 1391 N N . LEU A 1 174 ? -12.819 -39.603 1.578 1.00 44.47 174 LEU A N 1
ATOM 1392 C CA . LEU A 1 174 ? -13.421 -38.766 2.626 1.00 44.47 174 LEU A CA 1
ATOM 1393 C C . LEU A 1 174 ? -14.932 -38.554 2.436 1.00 44.47 174 LEU A C 1
ATOM 1395 O O . LEU A 1 174 ? -15.624 -38.307 3.418 1.00 44.47 174 LEU A O 1
ATOM 1399 N N . VAL A 1 175 ? -15.457 -38.721 1.217 1.00 52.09 175 VAL A N 1
ATOM 1400 C CA . VAL A 1 175 ? -16.898 -38.581 0.926 1.00 52.09 175 VAL A CA 1
ATOM 1401 C C . VAL A 1 175 ? -17.695 -39.852 1.257 1.00 52.09 175 VAL A C 1
ATOM 1403 O O . VAL A 1 175 ? -18.883 -39.771 1.527 1.00 52.09 175 VAL A O 1
ATOM 1406 N N . THR A 1 176 ? -17.072 -41.032 1.331 1.00 45.22 176 THR A N 1
ATOM 1407 C CA . THR A 1 176 ? -17.775 -42.292 1.666 1.00 45.22 176 THR A CA 1
ATOM 1408 C C . THR A 1 176 ? -17.818 -42.615 3.166 1.00 45.22 176 THR A C 1
ATOM 1410 O O . THR A 1 176 ? -18.096 -43.756 3.533 1.00 45.22 176 THR A O 1
ATOM 1413 N N . LYS A 1 177 ? -17.463 -41.668 4.045 1.00 48.09 177 LYS A N 1
ATOM 1414 C CA . LYS A 1 177 ? -17.397 -41.891 5.504 1.00 48.09 177 LYS A CA 1
ATOM 1415 C C . LYS A 1 177 ? -18.204 -40.901 6.353 1.00 48.09 177 LYS A C 1
ATOM 1417 O O . LYS A 1 177 ? -18.040 -40.914 7.572 1.00 48.09 177 LYS A O 1
ATOM 1422 N N . TYR A 1 178 ? -19.082 -40.123 5.726 1.00 42.84 178 TYR A N 1
ATOM 1423 C CA . TYR A 1 178 ? -20.146 -39.362 6.381 1.00 42.84 178 TYR A CA 1
ATOM 1424 C C . TYR A 1 178 ? -21.478 -39.667 5.708 1.00 42.84 178 TYR A C 1
ATOM 1426 O O . TYR A 1 178 ? -21.483 -39.747 4.460 1.00 42.84 178 TYR A O 1
#

InterPro domains:
  IPR004934 Tropomodulin [PF03250] (8-127)
  IPR004934 Tropomodulin [PTHR10901] (10-113)

Secondary structure (DSSP, 8-state):
----EETTEEHHHHHHTTTTHHHHHHTS-HHHHHHHHHTS-TT-TTS-GGGSS-----SPP--S--HHHHHHHHHHHHHHSPPP--SS-------SPPPPPP--------THHHHTTT------THHHHHHHHHHHHHHHHHHHHHHHHHHHHHHHHHHHHHHHHHHHHHHHHHHTT-